Protein AF-A0A2S7KPV6-F1 (afdb_monomer_lite)

pLDDT: mean 84.11, std 9.21, range [39.41, 91.81]

Organism: NCBI:txid930804

Secondary structure (DSSP, 8-state):
-HHHHHHHHHHHHHHHTTSS---TT--HHHHHHH---HHHHHHHHHHHHHHHHHHTS-----HHHHHHHHHHHHHHHHHHHHTT-

Radius of gyration: 12.41 Å; chains: 1; bounding box: 30×23×38 Å

Sequence (85 aa):
MALRYYYLQILRGLGKVGWIKYESDKTNRDYSKELRPRTIHSRFDQATYWYEYIWYGGFLIDEGQFRQAEILFQDLNHQIESGHE

Foldseek 3Di:
DVLVVLLVLLLVLCCVLVQAPRDPPDDLVNSLVSRDDPVCSVLSVVLSVLCCCVPVVVDPDDPVSVVVSVVSSVVSSVCSVVVPD

Structure (mmCIF, N/CA/C/O backbone):
data_AF-A0A2S7KPV6-F1
#
_entry.id   AF-A0A2S7KPV6-F1
#
loop_
_atom_site.group_PDB
_atom_site.id
_atom_site.type_symbol
_atom_site.label_atom_id
_atom_site.label_alt_id
_atom_site.label_comp_id
_atom_site.label_asym_id
_atom_site.label_entity_id
_atom_site.label_seq_id
_atom_site.pdbx_PDB_ins_code
_atom_site.Cartn_x
_atom_site.Cartn_y
_atom_site.Cartn_z
_atom_site.occupancy
_atom_site.B_iso_or_equiv
_atom_site.auth_seq_id
_atom_site.auth_comp_id
_atom_site.auth_asym_id
_atom_site.auth_atom_id
_atom_site.pdbx_PDB_model_num
ATOM 1 N N . MET A 1 1 ? 6.182 -12.884 -6.103 1.00 62.38 1 MET A N 1
ATOM 2 C CA . MET A 1 1 ? 7.119 -11.739 -6.077 1.00 62.38 1 MET A CA 1
ATOM 3 C C . MET A 1 1 ? 7.003 -11.030 -4.734 1.00 62.38 1 MET A C 1
ATOM 5 O O . MET A 1 1 ? 5.884 -10.888 -4.249 1.00 62.38 1 MET A O 1
ATOM 9 N N . ALA A 1 2 ? 8.130 -10.637 -4.130 1.00 71.38 2 ALA A N 1
ATOM 10 C CA . ALA A 1 2 ? 8.213 -10.0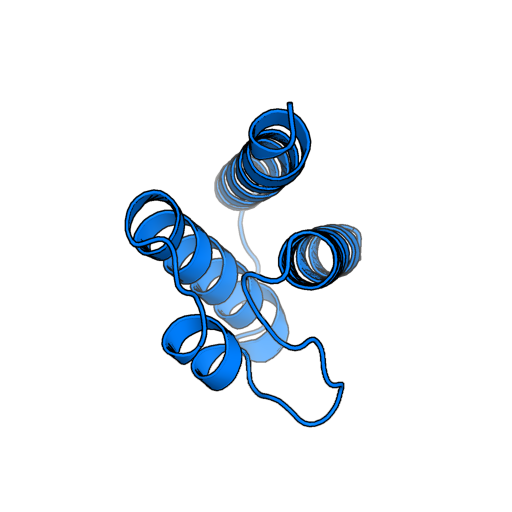78 -2.773 1.00 71.38 2 ALA A CA 1
ATOM 11 C C . ALA A 1 2 ? 7.330 -8.830 -2.558 1.00 71.38 2 ALA A C 1
ATOM 13 O O . ALA A 1 2 ? 6.731 -8.671 -1.501 1.00 71.38 2 ALA A O 1
ATOM 14 N N . LEU A 1 3 ? 7.136 -8.009 -3.593 1.00 74.25 3 LEU A N 1
ATOM 15 C CA . LEU A 1 3 ? 6.347 -6.776 -3.510 1.00 74.25 3 LEU A CA 1
ATOM 16 C C . LEU A 1 3 ? 4.868 -6.998 -3.147 1.00 74.25 3 LEU A C 1
ATOM 18 O O . LEU A 1 3 ? 4.315 -6.323 -2.282 1.00 74.25 3 LEU A O 1
ATOM 22 N N . ARG A 1 4 ? 4.233 -8.007 -3.762 1.00 82.19 4 ARG A N 1
ATOM 23 C CA . ARG A 1 4 ? 2.847 -8.387 -3.444 1.00 82.19 4 ARG A CA 1
ATOM 24 C C . ARG A 1 4 ? 2.721 -8.879 -2.008 1.00 82.19 4 ARG A C 1
ATOM 26 O O . ARG A 1 4 ? 1.701 -8.643 -1.370 1.00 82.19 4 ARG A O 1
ATOM 33 N N . TYR A 1 5 ? 3.748 -9.556 -1.500 1.00 85.19 5 TYR A N 1
ATOM 34 C CA . TYR A 1 5 ? 3.769 -9.986 -0.109 1.00 85.19 5 TYR A CA 1
ATOM 35 C C . TYR A 1 5 ? 3.783 -8.779 0.836 1.00 85.19 5 TYR A C 1
ATOM 37 O O . TYR A 1 5 ? 2.934 -8.725 1.722 1.00 85.19 5 TYR A O 1
ATOM 45 N N . TYR A 1 6 ? 4.649 -7.786 0.601 1.00 84.00 6 TYR A N 1
ATOM 46 C CA . TYR A 1 6 ? 4.692 -6.559 1.407 1.00 84.00 6 TYR A CA 1
ATOM 47 C C . TYR A 1 6 ? 3.369 -5.788 1.383 1.00 84.00 6 TYR A C 1
ATOM 49 O O . TYR A 1 6 ? 2.848 -5.426 2.435 1.00 84.00 6 TYR A O 1
ATOM 57 N N . TYR A 1 7 ? 2.760 -5.618 0.207 1.00 88.50 7 TYR A N 1
ATOM 58 C CA . TYR A 1 7 ? 1.476 -4.921 0.100 1.00 88.50 7 TYR A CA 1
ATOM 59 C C . TYR A 1 7 ? 0.344 -5.644 0.856 1.00 88.50 7 TYR A C 1
ATOM 61 O O . TYR A 1 7 ? -0.454 -5.021 1.555 1.00 88.50 7 TYR A O 1
ATOM 69 N N . LEU A 1 8 ? 0.309 -6.982 0.811 1.00 89.25 8 LEU A N 1
ATOM 70 C CA . LEU A 1 8 ? -0.643 -7.773 1.601 1.00 89.25 8 LEU A CA 1
ATOM 71 C C . LEU A 1 8 ? -0.370 -7.722 3.113 1.00 89.25 8 LEU A C 1
ATOM 73 O O . LEU A 1 8 ? -1.289 -7.975 3.893 1.00 89.25 8 LEU A O 1
ATOM 77 N N . GLN A 1 9 ? 0.868 -7.464 3.544 1.00 90.25 9 GLN A N 1
ATOM 78 C CA . GLN A 1 9 ? 1.171 -7.223 4.960 1.00 90.25 9 GLN A CA 1
ATOM 79 C C . GLN A 1 9 ? 0.623 -5.871 5.405 1.00 90.25 9 GLN A C 1
ATOM 81 O O . GLN A 1 9 ? -0.056 -5.822 6.424 1.00 90.25 9 GLN A O 1
ATOM 86 N N . ILE A 1 10 ? 0.781 -4.827 4.588 1.00 90.81 10 ILE A N 1
ATOM 87 C CA . ILE A 1 10 ? 0.205 -3.502 4.848 1.00 90.81 10 ILE A CA 1
ATOM 88 C C . ILE A 1 10 ? -1.308 -3.594 5.040 1.00 90.81 10 ILE A C 1
ATOM 90 O O . ILE A 1 10 ? -1.817 -3.182 6.078 1.00 90.81 10 ILE A O 1
ATOM 94 N N . LEU A 1 11 ? -2.035 -4.194 4.091 1.00 91.62 11 LEU A N 1
ATOM 95 C CA . LEU A 1 11 ? -3.493 -4.327 4.195 1.00 91.62 11 LEU A CA 1
ATOM 96 C C . LEU A 1 11 ? -3.917 -5.101 5.453 1.00 91.62 11 LEU A C 1
ATOM 98 O O . LEU A 1 11 ? -4.885 -4.739 6.122 1.00 91.62 11 LEU A O 1
ATOM 102 N N . ARG A 1 12 ? -3.169 -6.149 5.813 1.00 90.69 12 ARG A N 1
ATOM 103 C CA . ARG A 1 12 ? -3.416 -6.906 7.044 1.00 90.69 12 ARG A CA 1
ATOM 104 C C . ARG A 1 12 ? -3.114 -6.093 8.298 1.00 90.69 12 ARG A C 1
ATOM 106 O O . ARG A 1 12 ? -3.894 -6.169 9.240 1.00 90.69 12 ARG A O 1
ATOM 113 N N . GLY A 1 13 ? -2.030 -5.323 8.316 1.00 91.12 13 GLY A N 1
ATOM 114 C CA . GLY A 1 13 ? -1.680 -4.421 9.411 1.00 91.12 13 GLY A CA 1
ATOM 115 C C . GLY A 1 13 ? -2.767 -3.373 9.627 1.00 91.12 13 GLY A C 1
ATOM 116 O O . GLY A 1 13 ? -3.306 -3.273 10.724 1.00 91.12 13 GLY A O 1
ATOM 117 N N . LEU A 1 14 ? -3.173 -2.684 8.557 1.00 90.56 14 LEU A N 1
ATOM 118 C CA . LEU A 1 14 ? -4.264 -1.704 8.573 1.00 90.56 14 LEU A CA 1
ATOM 119 C C . LEU A 1 14 ? -5.578 -2.304 9.097 1.00 90.56 14 LEU A C 1
ATOM 121 O O . LEU A 1 14 ? -6.305 -1.652 9.847 1.00 90.56 14 LEU A O 1
ATOM 125 N N . GLY A 1 15 ? -5.871 -3.553 8.720 1.00 90.31 15 GLY A N 1
ATOM 126 C CA . GLY A 1 15 ? -7.021 -4.298 9.225 1.00 90.31 15 GLY A CA 1
ATOM 127 C C . GLY A 1 15 ? -6.915 -4.636 10.713 1.00 90.31 15 GLY A C 1
ATOM 128 O O . GLY A 1 15 ? -7.887 -4.474 11.447 1.00 90.31 15 GLY A O 1
ATOM 129 N N . LYS A 1 16 ? -5.734 -5.063 11.178 1.00 90.56 16 LYS A N 1
ATOM 130 C CA . LYS A 1 16 ? -5.479 -5.383 12.593 1.00 90.56 16 LYS A CA 1
ATOM 131 C C . LYS A 1 16 ? -5.672 -4.173 13.504 1.00 90.56 16 LYS A C 1
ATOM 133 O O . LYS A 1 16 ? -6.280 -4.316 14.556 1.00 90.56 16 LYS A O 1
ATOM 138 N N . VAL A 1 17 ? -5.200 -3.001 13.083 1.00 89.31 17 VAL A N 1
ATOM 139 C CA . VAL A 1 17 ? -5.345 -1.745 13.843 1.00 89.31 17 VAL A CA 1
ATOM 140 C C . VAL A 1 17 ? -6.727 -1.091 13.664 1.00 89.31 17 VAL A C 1
ATOM 142 O O . VAL A 1 17 ? -6.996 -0.023 14.210 1.00 89.31 17 VAL A O 1
ATOM 145 N N . GLY A 1 18 ? -7.622 -1.708 12.881 1.00 89.44 18 GLY A N 1
ATOM 146 C CA . GLY A 1 18 ? -8.994 -1.240 12.670 1.00 89.44 18 GLY A CA 1
ATOM 147 C C . GLY A 1 18 ? -9.117 0.031 11.823 1.00 89.44 18 GLY A C 1
ATOM 148 O O . GLY A 1 18 ? -10.152 0.701 11.867 1.00 89.44 18 GLY A O 1
ATOM 149 N N . TRP A 1 19 ? -8.082 0.393 11.060 1.00 90.56 19 TRP A N 1
ATOM 150 C CA . TRP A 1 19 ? -8.110 1.566 10.177 1.00 90.56 19 TRP A CA 1
ATOM 151 C C . TRP A 1 19 ? -8.845 1.303 8.865 1.00 90.56 19 TRP A C 1
ATOM 153 O O . TRP A 1 19 ? -9.349 2.252 8.269 1.00 90.56 19 TRP A O 1
ATOM 163 N N . ILE A 1 20 ? -8.932 0.034 8.458 1.00 91.81 20 ILE A N 1
ATOM 164 C CA . ILE A 1 20 ? -9.757 -0.463 7.351 1.00 91.81 20 ILE A CA 1
ATOM 165 C C . ILE A 1 20 ? -10.416 -1.785 7.755 1.00 91.81 20 ILE A C 1
ATOM 167 O O . ILE A 1 20 ? -9.907 -2.506 8.613 1.00 91.81 20 ILE A O 1
ATOM 171 N N . LYS A 1 21 ? -11.495 -2.173 7.080 1.00 90.81 21 LYS A N 1
ATOM 172 C CA . LYS A 1 21 ? -12.040 -3.529 7.134 1.00 90.81 21 LYS A CA 1
ATOM 173 C C . LYS A 1 21 ? -11.479 -4.345 5.971 1.00 90.81 21 LYS A C 1
ATOM 175 O O . LYS A 1 21 ? -11.940 -4.219 4.836 1.00 90.81 21 LYS A O 1
ATOM 180 N N . TYR A 1 22 ? -10.478 -5.174 6.265 1.00 89.69 22 TYR A N 1
ATOM 181 C CA . TYR A 1 22 ? -9.820 -6.038 5.282 1.00 89.69 22 TYR A CA 1
ATOM 182 C C . TYR A 1 22 ? -10.785 -7.094 4.713 1.00 89.69 22 TYR A C 1
ATOM 184 O O . TYR A 1 22 ? -11.265 -7.952 5.452 1.00 89.69 22 TYR A O 1
ATOM 192 N N . GLU A 1 23 ? -11.058 -7.040 3.405 1.00 89.25 23 GLU A N 1
ATOM 193 C CA . GLU A 1 23 ? -11.980 -7.932 2.686 1.00 89.25 23 GLU A CA 1
ATOM 194 C C . GLU A 1 23 ? -11.451 -8.230 1.272 1.00 89.25 23 GLU A C 1
ATOM 196 O O . GLU A 1 23 ? -11.094 -7.327 0.523 1.00 89.25 23 GLU A O 1
ATOM 201 N N . SER A 1 24 ? -11.419 -9.498 0.857 1.00 80.38 24 SER A N 1
ATOM 202 C CA . SER A 1 24 ? -10.824 -9.896 -0.433 1.00 80.38 24 SER A CA 1
ATOM 203 C C . SER A 1 24 ? -11.508 -9.310 -1.674 1.00 80.38 24 SER A C 1
ATOM 205 O O . SER A 1 24 ? -10.894 -9.291 -2.735 1.00 80.38 24 SER A O 1
ATOM 207 N N . ASP A 1 25 ? -12.760 -8.871 -1.547 1.00 87.19 25 ASP A N 1
ATOM 208 C CA . ASP A 1 25 ? -13.569 -8.308 -2.638 1.00 87.19 25 ASP A CA 1
ATOM 209 C C . ASP A 1 25 ? -13.319 -6.802 -2.854 1.00 87.19 25 ASP A C 1
ATOM 211 O O . ASP A 1 25 ? -13.695 -6.236 -3.876 1.00 87.19 25 ASP A O 1
ATOM 215 N N . LYS A 1 26 ? -12.648 -6.138 -1.903 1.00 88.50 26 LYS A N 1
ATOM 216 C CA . LYS A 1 26 ? -12.375 -4.699 -1.972 1.00 88.50 26 LYS A CA 1
ATOM 217 C C . LYS A 1 26 ? -11.230 -4.369 -2.913 1.00 88.50 26 LYS A C 1
ATOM 219 O O . LYS A 1 26 ? -10.189 -5.030 -2.924 1.00 88.50 26 LYS A O 1
ATOM 224 N N . THR A 1 27 ? -11.390 -3.264 -3.634 1.00 89.31 27 THR A N 1
ATOM 225 C CA . THR A 1 27 ? -10.317 -2.682 -4.438 1.00 89.31 27 THR A CA 1
ATOM 226 C C . THR A 1 27 ? -9.360 -1.868 -3.566 1.00 89.31 27 THR A C 1
ATOM 228 O O . THR A 1 27 ? -9.715 -1.398 -2.483 1.00 89.31 27 THR A O 1
ATOM 231 N N . ASN A 1 28 ? -8.146 -1.615 -4.062 1.00 88.06 28 ASN A N 1
ATOM 232 C CA . ASN A 1 28 ? -7.197 -0.735 -3.371 1.00 88.06 28 ASN A CA 1
ATOM 233 C C . ASN A 1 28 ? -7.768 0.674 -3.141 1.00 88.06 28 ASN A C 1
ATOM 235 O O . ASN A 1 28 ? -7.492 1.321 -2.1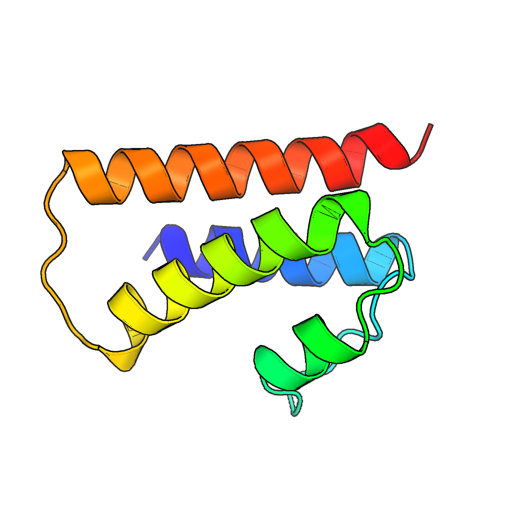32 1.00 88.06 28 ASN A O 1
ATOM 239 N N . ARG A 1 29 ? -8.622 1.131 -4.064 1.00 87.44 29 ARG A N 1
ATOM 240 C CA . ARG A 1 29 ? -9.318 2.412 -3.966 1.00 87.44 29 ARG A CA 1
ATOM 241 C C . ARG A 1 29 ? -10.375 2.418 -2.860 1.00 87.44 29 ARG A C 1
ATOM 243 O O . ARG A 1 29 ? -10.578 3.461 -2.244 1.00 87.44 29 ARG A O 1
ATOM 250 N N . ASP A 1 30 ? -11.030 1.288 -2.600 1.00 91.25 30 ASP A N 1
ATOM 251 C CA . ASP A 1 30 ? -11.958 1.158 -1.470 1.00 91.25 30 ASP A CA 1
ATOM 252 C C . ASP A 1 30 ? -11.203 1.239 -0.145 1.00 91.25 30 ASP A C 1
ATOM 254 O O . ASP A 1 30 ? -11.616 1.977 0.746 1.00 91.25 30 ASP A O 1
ATOM 258 N N . TYR A 1 31 ? -10.048 0.572 -0.051 1.00 91.81 31 TYR A N 1
ATOM 259 C CA . TYR A 1 31 ? -9.184 0.670 1.125 1.00 91.81 31 TYR A CA 1
ATOM 260 C C . TYR A 1 31 ? -8.677 2.087 1.374 1.00 91.81 31 TYR A C 1
ATOM 262 O O . TYR A 1 31 ? -8.717 2.540 2.513 1.00 91.81 31 TYR A O 1
ATOM 270 N N . SER A 1 32 ? -8.262 2.799 0.322 1.00 89.88 32 SER A N 1
ATOM 271 C CA . SER A 1 32 ? -7.849 4.205 0.418 1.00 89.88 32 SER A CA 1
ATOM 272 C C . SER A 1 32 ? -8.985 5.068 0.981 1.00 89.88 32 SER A C 1
ATOM 274 O O . SER A 1 32 ? -8.798 5.755 1.977 1.00 89.88 32 SER A O 1
ATOM 276 N N . LYS A 1 33 ? -10.211 4.940 0.453 1.00 89.44 33 LYS A N 1
ATOM 277 C CA . LYS A 1 33 ? -11.380 5.696 0.945 1.00 89.44 33 LYS A CA 1
ATOM 278 C C . LYS A 1 33 ? -11.775 5.377 2.388 1.00 89.44 33 LYS A C 1
ATOM 280 O O . LYS A 1 33 ? -12.317 6.243 3.072 1.00 89.44 33 LYS A O 1
ATOM 285 N N . GLU A 1 34 ? -11.597 4.133 2.820 1.00 90.25 34 GLU A N 1
ATOM 286 C CA . GLU A 1 34 ? -11.962 3.687 4.167 1.00 90.25 34 GLU A CA 1
ATOM 287 C C . GLU A 1 34 ? -10.933 4.104 5.225 1.00 90.25 34 GLU A C 1
ATOM 289 O O . GLU A 1 34 ? -11.268 4.247 6.404 1.00 90.25 34 GLU A O 1
ATOM 294 N N . LEU A 1 35 ? -9.691 4.323 4.795 1.00 89.56 35 LEU A N 1
ATOM 295 C CA . LEU A 1 35 ? -8.559 4.632 5.645 1.00 89.56 35 LEU A CA 1
ATOM 296 C C . LEU A 1 35 ? -8.807 5.890 6.485 1.00 89.56 35 LEU A C 1
ATOM 298 O O . LEU A 1 35 ? -8.806 7.021 5.998 1.00 89.56 35 LEU A O 1
ATOM 302 N N . ARG A 1 36 ? -8.989 5.696 7.792 1.00 83.69 36 ARG A N 1
ATOM 303 C CA . ARG A 1 36 ? -9.325 6.792 8.715 1.00 83.69 36 ARG A CA 1
ATOM 304 C C . ARG A 1 36 ? -8.184 7.789 8.953 1.00 83.69 36 ARG A C 1
ATOM 306 O O . ARG A 1 36 ? -8.450 8.996 8.916 1.00 83.69 36 ARG A O 1
ATOM 313 N N . PRO A 1 37 ? -6.937 7.366 9.247 1.00 83.75 37 PRO A N 1
ATOM 314 C CA . PRO A 1 37 ? -5.903 8.314 9.628 1.00 83.75 37 PRO A CA 1
ATOM 315 C C . PRO A 1 37 ? -5.348 9.026 8.394 1.00 83.75 37 PRO A C 1
ATOM 317 O O . PRO A 1 37 ? -4.671 8.444 7.548 1.00 83.75 37 PRO A O 1
ATOM 320 N N . ARG A 1 38 ? -5.583 10.339 8.324 1.00 81.31 38 ARG A N 1
ATOM 321 C CA . ARG A 1 38 ? -5.079 11.184 7.230 1.00 81.31 38 ARG A CA 1
ATOM 322 C C . ARG A 1 38 ? -3.552 11.241 7.155 1.00 81.31 38 ARG A C 1
ATOM 324 O O . ARG A 1 38 ? -3.016 11.504 6.085 1.00 81.31 38 ARG A O 1
ATOM 331 N N . THR A 1 39 ? -2.860 10.983 8.263 1.00 83.88 39 THR A N 1
ATOM 332 C CA . THR A 1 39 ? -1.391 10.981 8.347 1.00 83.88 39 THR A CA 1
ATOM 333 C C . THR A 1 39 ? -0.753 9.908 7.468 1.00 83.88 39 THR A C 1
ATOM 335 O O . THR A 1 39 ? 0.295 10.153 6.877 1.00 83.88 39 THR A O 1
ATOM 338 N N . ILE A 1 40 ? -1.403 8.748 7.333 1.00 86.25 40 ILE A N 1
ATOM 339 C CA . ILE A 1 40 ? -0.888 7.623 6.542 1.00 86.25 40 ILE A CA 1
ATOM 340 C C . ILE A 1 40 ? -1.481 7.553 5.133 1.00 86.25 40 ILE A C 1
ATOM 342 O O . ILE A 1 40 ? -0.950 6.841 4.287 1.00 86.25 40 ILE A O 1
ATOM 346 N N . HIS A 1 41 ? -2.543 8.312 4.854 1.00 88.38 41 HIS A N 1
ATOM 347 C CA . HIS A 1 41 ? -3.287 8.238 3.595 1.00 88.38 41 HIS A CA 1
ATOM 348 C C . HIS A 1 41 ? -2.420 8.543 2.373 1.00 88.38 41 HIS A C 1
ATOM 350 O O . HIS A 1 41 ? -2.400 7.765 1.426 1.00 88.38 41 HIS A O 1
ATOM 356 N N . SER A 1 42 ? -1.616 9.610 2.430 1.00 87.75 42 SER A N 1
ATOM 357 C CA . SER A 1 42 ? -0.697 9.961 1.336 1.00 87.75 42 SER A CA 1
ATOM 358 C C . SER A 1 42 ? 0.336 8.860 1.066 1.00 87.75 42 SER A C 1
ATOM 360 O O . SER A 1 42 ? 0.622 8.540 -0.087 1.00 87.75 42 SER A O 1
ATOM 362 N N . ARG A 1 43 ? 0.873 8.232 2.121 1.00 89.06 43 ARG A N 1
ATOM 363 C CA . ARG A 1 43 ? 1.840 7.137 1.969 1.00 89.06 43 ARG A CA 1
ATOM 364 C C . ARG A 1 43 ? 1.167 5.856 1.459 1.00 89.06 43 ARG A C 1
ATOM 366 O O . ARG A 1 43 ? 1.740 5.164 0.622 1.00 89.06 43 ARG A O 1
ATOM 373 N N . PHE A 1 44 ? -0.054 5.563 1.908 1.00 91.31 44 PHE A N 1
ATOM 374 C CA . PHE A 1 44 ? -0.837 4.421 1.431 1.00 91.31 44 PHE A CA 1
ATOM 375 C C . PHE A 1 44 ? -1.230 4.561 -0.046 1.00 91.31 44 PHE A C 1
ATOM 377 O O . PHE A 1 44 ? -1.139 3.590 -0.799 1.00 91.31 44 PHE A O 1
ATOM 384 N N . ASP A 1 45 ? -1.604 5.763 -0.488 1.00 90.56 45 ASP A N 1
ATOM 385 C CA . ASP A 1 45 ? -1.902 6.034 -1.897 1.00 90.56 45 ASP A CA 1
ATOM 386 C C . ASP A 1 45 ? -0.657 5.854 -2.773 1.00 90.56 45 ASP A C 1
ATOM 388 O O . ASP A 1 45 ? -0.735 5.229 -3.828 1.00 90.56 45 ASP A O 1
ATOM 392 N N . GLN A 1 46 ? 0.515 6.312 -2.315 1.00 90.38 46 GLN A N 1
ATOM 393 C CA . GLN A 1 46 ? 1.784 6.068 -3.013 1.00 90.38 46 GLN A CA 1
ATOM 394 C C . GLN A 1 46 ? 2.117 4.572 -3.092 1.00 90.38 46 GLN A C 1
ATOM 396 O O . GLN A 1 46 ? 2.508 4.078 -4.149 1.00 90.38 46 GLN A O 1
ATOM 401 N N . ALA A 1 47 ? 1.931 3.834 -1.996 1.00 90.25 47 ALA A N 1
ATOM 402 C CA . ALA A 1 47 ? 2.156 2.391 -1.948 1.00 90.25 47 ALA A CA 1
ATOM 403 C C . ALA A 1 47 ? 1.221 1.650 -2.919 1.00 90.25 47 ALA A C 1
ATOM 405 O O . ALA A 1 47 ? 1.646 0.761 -3.657 1.00 90.25 47 ALA A O 1
ATOM 406 N N . THR A 1 48 ? -0.046 2.061 -2.956 1.00 90.88 48 THR A N 1
ATOM 407 C CA . THR A 1 48 ? -1.059 1.544 -3.880 1.00 90.88 48 THR A CA 1
ATOM 408 C C . THR A 1 48 ? -0.696 1.844 -5.327 1.00 90.88 48 THR A C 1
ATOM 410 O O . THR A 1 48 ? -0.734 0.939 -6.153 1.00 90.88 48 THR A O 1
ATOM 413 N N . TYR A 1 49 ? -0.267 3.071 -5.625 1.00 88.75 49 TYR A 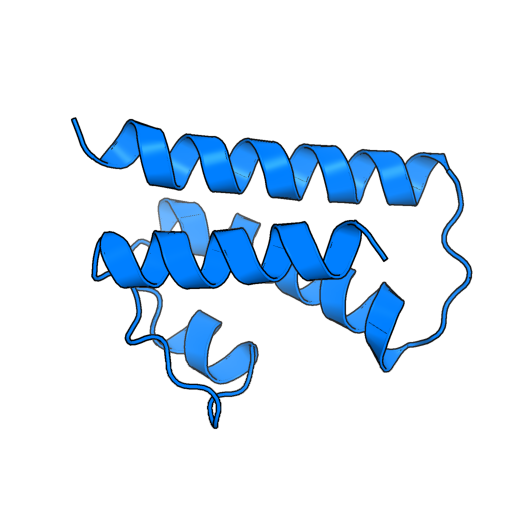N 1
ATOM 414 C CA . TYR A 1 49 ? 0.184 3.452 -6.958 1.00 88.75 49 TYR A CA 1
ATOM 415 C C . TYR A 1 49 ? 1.344 2.574 -7.432 1.00 88.75 49 TYR A C 1
ATOM 417 O O . TYR A 1 49 ? 1.275 2.018 -8.523 1.00 88.75 49 TYR A O 1
ATOM 425 N N . TRP A 1 50 ? 2.378 2.381 -6.605 1.00 86.56 50 TRP A N 1
ATOM 426 C CA . TRP A 1 50 ? 3.500 1.503 -6.950 1.00 86.56 50 TRP A CA 1
ATOM 427 C C . TRP A 1 50 ? 3.056 0.061 -7.171 1.00 86.56 50 TRP A C 1
ATOM 429 O O . TRP A 1 50 ? 3.465 -0.569 -8.146 1.00 86.56 50 TRP A O 1
ATOM 439 N N . TYR A 1 51 ? 2.192 -0.457 -6.297 1.00 86.62 51 TYR A N 1
ATOM 440 C CA . TYR A 1 51 ? 1.641 -1.797 -6.453 1.00 86.62 51 TYR A CA 1
ATOM 441 C C . TYR A 1 51 ? 0.877 -1.943 -7.774 1.00 86.62 51 TYR A C 1
ATOM 443 O O . TYR A 1 51 ? 1.106 -2.905 -8.506 1.00 86.62 51 TYR A O 1
ATOM 451 N N . GLU A 1 52 ? 0.011 -0.989 -8.116 1.00 85.06 52 GLU A N 1
ATOM 452 C CA . GLU A 1 52 ? -0.768 -1.029 -9.354 1.00 85.06 52 GLU A CA 1
ATOM 453 C C . GLU A 1 52 ? 0.102 -0.843 -10.596 1.00 85.06 52 GLU A C 1
ATOM 455 O O . GLU A 1 52 ? -0.051 -1.578 -11.571 1.00 85.06 52 GLU A O 1
ATOM 460 N N . TYR A 1 53 ? 1.072 0.065 -10.537 1.00 84.38 53 TYR A N 1
ATOM 461 C CA . TYR A 1 53 ? 2.034 0.305 -11.605 1.00 84.38 53 TYR A CA 1
ATOM 462 C C . TYR A 1 53 ? 2.849 -0.957 -11.924 1.00 84.38 53 TYR A C 1
ATOM 464 O O . TYR A 1 53 ? 2.975 -1.348 -13.081 1.00 84.38 53 TYR A O 1
ATOM 472 N N . ILE A 1 54 ? 3.338 -1.660 -10.902 1.00 81.31 54 ILE A N 1
ATOM 473 C CA . ILE A 1 54 ? 4.186 -2.846 -11.083 1.00 81.31 54 ILE A CA 1
ATOM 474 C C . ILE A 1 54 ? 3.351 -4.083 -11.432 1.00 81.31 54 ILE A C 1
ATOM 476 O O . ILE A 1 54 ? 3.732 -4.867 -12.299 1.00 81.31 54 ILE A O 1
ATOM 480 N N . TRP A 1 55 ? 2.214 -4.281 -10.760 1.00 75.00 55 TRP A N 1
ATOM 481 C CA . TRP A 1 55 ? 1.430 -5.512 -10.874 1.00 75.00 55 TRP A CA 1
ATOM 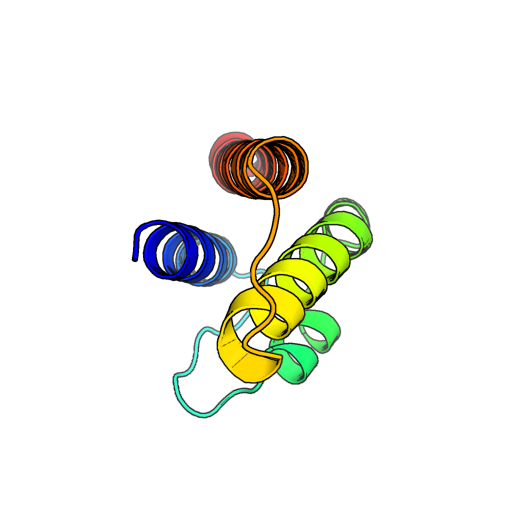482 C C . TRP A 1 55 ? 0.399 -5.479 -12.005 1.00 75.00 55 TRP A C 1
ATOM 484 O O . TRP A 1 55 ? 0.269 -6.463 -12.730 1.00 75.00 55 TRP A O 1
ATOM 494 N N . TYR A 1 56 ? -0.326 -4.368 -12.169 1.00 74.62 56 TYR A N 1
ATOM 495 C CA . TYR A 1 56 ? -1.320 -4.213 -13.240 1.00 74.62 56 TYR A CA 1
ATOM 496 C C . TYR A 1 56 ? -0.739 -3.542 -14.483 1.00 74.62 56 TYR A C 1
ATOM 498 O O . TYR A 1 56 ? -1.152 -3.870 -15.591 1.00 74.62 56 TYR A O 1
ATOM 506 N N . GLY A 1 57 ? 0.222 -2.631 -14.315 1.00 71.94 57 GLY A N 1
ATOM 507 C CA . GLY A 1 57 ? 0.873 -1.960 -15.439 1.00 71.94 57 GLY A CA 1
ATOM 508 C C . GLY A 1 57 ? 1.863 -2.844 -16.200 1.00 71.94 57 GLY A C 1
ATOM 509 O O . GLY A 1 57 ? 2.158 -2.564 -17.357 1.00 71.94 57 GLY A O 1
ATOM 510 N N . GLY A 1 58 ? 2.371 -3.917 -15.578 1.00 68.31 58 GLY A N 1
ATOM 511 C CA . GLY A 1 58 ? 3.356 -4.811 -16.198 1.00 68.31 58 GLY A CA 1
ATOM 512 C C . GLY A 1 58 ? 4.674 -4.113 -16.549 1.00 68.31 58 GLY A C 1
ATOM 513 O O . GLY A 1 58 ? 5.444 -4.619 -17.366 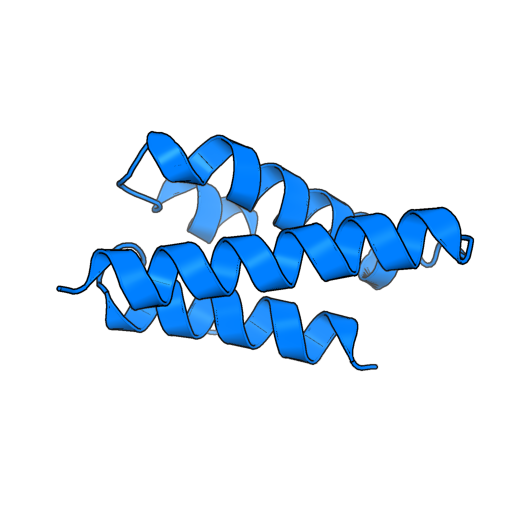1.00 68.31 58 GLY A O 1
ATOM 514 N N . PHE A 1 59 ? 4.929 -2.940 -15.963 1.00 75.62 59 PHE A N 1
ATOM 515 C CA . PHE A 1 59 ? 6.125 -2.162 -16.235 1.00 75.62 59 PHE A CA 1
ATOM 516 C C . PHE A 1 59 ? 7.342 -2.833 -15.596 1.00 75.62 59 PHE A C 1
ATOM 518 O O . PHE A 1 59 ? 7.344 -3.178 -14.412 1.00 75.62 59 PHE A O 1
ATOM 525 N N . LEU A 1 60 ? 8.399 -2.990 -16.393 1.00 69.12 60 LEU A N 1
ATOM 526 C CA . LEU A 1 60 ? 9.727 -3.313 -15.890 1.00 69.12 60 LEU A CA 1
ATOM 527 C C . LEU A 1 60 ? 10.260 -2.082 -15.159 1.00 69.12 60 LEU A C 1
ATOM 529 O O . LEU A 1 60 ? 10.747 -1.140 -15.780 1.00 69.12 60 LEU A O 1
ATOM 533 N N . ILE A 1 61 ? 10.110 -2.086 -13.842 1.00 76.81 61 ILE A N 1
ATOM 534 C CA . ILE A 1 61 ? 10.719 -1.082 -12.978 1.00 76.81 61 ILE A CA 1
ATOM 535 C C . ILE A 1 61 ? 12.225 -1.326 -12.868 1.00 76.81 61 ILE A C 1
ATOM 537 O O . ILE A 1 61 ? 12.676 -2.473 -12.813 1.00 76.81 61 ILE A O 1
ATOM 541 N N . ASP A 1 62 ? 13.004 -0.248 -12.841 1.00 82.50 62 ASP A N 1
ATOM 542 C CA . ASP A 1 62 ? 14.437 -0.335 -12.576 1.00 82.50 62 ASP A CA 1
ATOM 543 C C . ASP A 1 62 ? 14.719 -0.611 -11.087 1.00 82.50 62 ASP A C 1
ATOM 545 O O . ASP A 1 62 ? 13.844 -0.514 -10.222 1.00 82.50 62 ASP A O 1
ATOM 549 N N . GLU A 1 63 ? 15.961 -0.974 -10.777 1.00 81.19 63 GLU A N 1
ATOM 550 C CA . GLU A 1 63 ? 16.385 -1.326 -9.419 1.00 81.19 63 GLU A CA 1
ATOM 551 C C . GLU A 1 63 ? 16.223 -0.160 -8.424 1.00 81.19 63 GLU A C 1
ATOM 553 O O . GLU A 1 63 ? 15.899 -0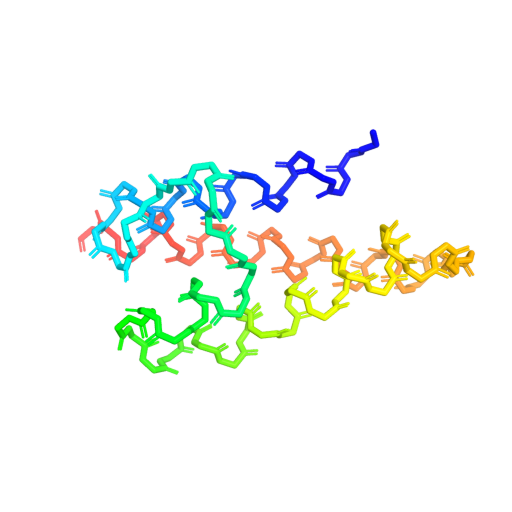.374 -7.254 1.00 81.19 63 GLU A O 1
ATOM 558 N N . GLY A 1 64 ? 16.374 1.085 -8.884 1.00 84.50 64 GLY A N 1
ATOM 559 C CA . GLY A 1 64 ? 16.144 2.283 -8.081 1.00 84.50 64 GLY A CA 1
ATOM 560 C C . GLY A 1 64 ? 14.671 2.458 -7.719 1.00 84.50 64 GLY A C 1
ATOM 561 O O . GLY A 1 64 ? 14.352 2.697 -6.553 1.00 84.50 64 GLY A O 1
ATOM 562 N N . GLN A 1 65 ? 13.769 2.275 -8.683 1.00 83.50 65 GLN A N 1
ATOM 563 C CA . GLN A 1 65 ? 12.320 2.299 -8.454 1.00 83.50 65 GLN A CA 1
ATOM 564 C C . GLN A 1 65 ? 11.865 1.159 -7.539 1.00 83.50 65 GLN A C 1
ATOM 566 O O . GLN A 1 65 ? 11.080 1.385 -6.616 1.00 83.50 65 GLN A O 1
ATOM 571 N N . PHE A 1 66 ? 12.401 -0.051 -7.740 1.00 83.06 66 PHE A N 1
ATOM 572 C CA . PHE A 1 66 ? 12.146 -1.184 -6.850 1.00 83.06 66 PHE A CA 1
ATOM 573 C C . PHE A 1 66 ? 12.533 -0.845 -5.413 1.00 83.06 66 PHE A C 1
ATOM 575 O O . PHE A 1 66 ? 11.738 -1.033 -4.494 1.00 83.06 66 PHE A O 1
ATOM 582 N N . ARG A 1 67 ? 13.730 -0.284 -5.225 1.00 85.25 67 ARG A N 1
ATOM 583 C CA . ARG A 1 67 ? 14.241 0.083 -3.907 1.00 85.25 67 ARG A CA 1
ATOM 584 C C . ARG A 1 67 ? 13.411 1.182 -3.247 1.00 85.25 67 ARG A C 1
ATOM 586 O O . ARG A 1 67 ? 13.161 1.112 -2.048 1.00 85.25 67 ARG A O 1
ATOM 593 N N . GLN A 1 68 ? 12.952 2.175 -4.008 1.00 87.12 68 GLN A N 1
ATOM 594 C CA . GLN A 1 68 ? 12.051 3.209 -3.489 1.00 87.12 68 GLN A CA 1
ATOM 595 C C . GLN A 1 68 ? 10.718 2.622 -3.019 1.00 87.12 68 GLN A C 1
ATOM 597 O O . GLN A 1 68 ? 10.264 2.946 -1.921 1.00 87.12 68 GLN A O 1
ATOM 602 N N . ALA A 1 69 ? 10.116 1.738 -3.818 1.00 86.06 69 ALA A N 1
ATOM 603 C CA . ALA A 1 69 ? 8.875 1.070 -3.450 1.00 86.06 69 ALA A CA 1
ATOM 604 C C . ALA A 1 69 ? 9.071 0.172 -2.217 1.00 86.06 69 ALA A C 1
ATOM 606 O O . ALA A 1 69 ? 8.273 0.221 -1.287 1.00 86.06 69 ALA A O 1
ATOM 607 N N . GLU A 1 70 ? 10.159 -0.600 -2.167 1.00 86.19 70 GLU A N 1
ATOM 608 C CA . GLU A 1 70 ? 10.498 -1.457 -1.028 1.00 86.19 70 GLU A CA 1
ATOM 609 C C . GLU A 1 70 ? 10.652 -0.658 0.272 1.00 86.19 70 GLU A C 1
ATOM 611 O O . GLU A 1 70 ? 10.023 -1.004 1.274 1.00 86.19 70 GLU A O 1
ATOM 616 N N . ILE A 1 71 ? 11.416 0.440 0.248 1.00 89.12 71 ILE A N 1
ATOM 617 C CA . ILE A 1 71 ? 11.588 1.325 1.409 1.00 89.12 71 ILE A CA 1
ATOM 618 C C . ILE A 1 71 ? 10.238 1.894 1.855 1.00 89.12 71 ILE A C 1
ATOM 620 O O . ILE A 1 71 ? 9.934 1.872 3.046 1.00 89.12 71 ILE A O 1
ATOM 624 N N . LEU A 1 72 ? 9.408 2.360 0.914 1.00 89.62 72 LEU A N 1
ATOM 625 C CA . LEU A 1 72 ? 8.076 2.883 1.217 1.00 89.62 72 LEU A CA 1
ATOM 626 C C . LEU A 1 72 ? 7.197 1.822 1.891 1.00 89.62 72 LEU A C 1
ATOM 628 O O . LEU A 1 72 ? 6.545 2.120 2.890 1.00 89.62 72 LEU A O 1
ATOM 632 N N . PHE A 1 73 ? 7.173 0.592 1.371 1.00 88.75 73 PHE A N 1
ATOM 633 C CA . PHE A 1 73 ? 6.358 -0.471 1.956 1.00 88.75 73 PHE A CA 1
ATOM 634 C C . PHE A 1 73 ? 6.828 -0.854 3.360 1.00 88.75 73 PHE A C 1
ATOM 636 O O . PHE A 1 73 ? 5.996 -1.064 4.242 1.00 88.75 73 PHE A O 1
ATOM 643 N N . GLN A 1 74 ? 8.143 -0.938 3.575 1.00 87.81 74 GLN A N 1
ATOM 644 C CA . GLN A 1 74 ? 8.712 -1.269 4.880 1.00 87.81 74 GLN A CA 1
ATOM 645 C C . GLN A 1 74 ? 8.440 -0.174 5.913 1.00 87.81 74 GLN A C 1
ATOM 647 O O . GLN A 1 74 ? 7.993 -0.483 7.014 1.00 87.81 74 GLN A O 1
ATOM 652 N N . ASP A 1 75 ? 8.653 1.093 5.554 1.00 88.81 75 ASP A N 1
ATOM 653 C CA . ASP A 1 75 ? 8.367 2.234 6.426 1.00 88.81 75 ASP A CA 1
ATOM 654 C C . ASP A 1 75 ? 6.879 2.304 6.796 1.00 88.81 75 ASP A C 1
ATOM 656 O O . ASP A 1 75 ? 6.541 2.477 7.969 1.00 88.81 75 ASP A O 1
ATOM 660 N N . LEU A 1 76 ? 5.985 2.089 5.823 1.00 87.38 76 LEU A N 1
ATOM 661 C CA . LEU A 1 76 ? 4.549 2.087 6.082 1.00 87.38 76 LEU A CA 1
ATOM 662 C C . LEU A 1 76 ? 4.157 0.964 7.045 1.00 87.38 76 LEU A C 1
ATOM 664 O O . LEU A 1 76 ? 3.378 1.190 7.967 1.00 87.38 76 LEU A O 1
ATOM 668 N N . ASN A 1 77 ? 4.712 -0.236 6.852 1.00 85.75 77 ASN A N 1
ATOM 669 C CA . ASN A 1 77 ? 4.456 -1.365 7.739 1.00 85.75 77 ASN A CA 1
ATOM 670 C C . ASN A 1 77 ? 4.941 -1.070 9.165 1.00 85.75 77 ASN A C 1
ATOM 672 O O . ASN A 1 77 ? 4.195 -1.286 10.114 1.00 85.75 77 ASN A O 1
ATOM 676 N N . HIS A 1 78 ? 6.132 -0.480 9.302 1.00 86.12 78 HIS A N 1
ATOM 677 C CA . HIS A 1 78 ? 6.678 -0.081 10.597 1.00 86.12 78 HIS A CA 1
ATOM 678 C C . HIS A 1 78 ? 5.798 0.967 11.291 1.00 86.12 78 HIS A C 1
ATOM 680 O O . HIS A 1 78 ? 5.526 0.842 12.476 1.00 86.12 78 HIS A O 1
ATOM 686 N N . GLN A 1 79 ? 5.288 1.970 10.567 1.00 85.12 79 GLN A N 1
ATOM 687 C CA . GLN A 1 79 ? 4.384 2.975 11.145 1.00 85.12 79 GLN A CA 1
ATOM 688 C C . GLN A 1 79 ? 3.056 2.383 11.620 1.00 85.12 79 GLN A C 1
ATOM 690 O O . GLN A 1 79 ? 2.507 2.837 12.622 1.00 85.12 79 GLN A O 1
ATOM 695 N N . ILE A 1 80 ? 2.532 1.387 10.904 1.00 84.69 80 ILE A N 1
ATOM 696 C CA . ILE A 1 80 ? 1.306 0.688 11.298 1.00 84.69 80 ILE A CA 1
ATOM 697 C C . ILE A 1 80 ? 1.548 -0.147 12.563 1.00 84.69 80 ILE A C 1
ATOM 699 O O . ILE A 1 80 ? 0.682 -0.190 13.432 1.00 84.69 80 ILE A O 1
ATOM 703 N N . GLU A 1 81 ? 2.716 -0.785 12.683 1.00 79.81 81 GLU A N 1
ATOM 704 C CA . GLU A 1 81 ? 3.085 -1.597 13.850 1.00 79.81 81 GLU A CA 1
ATOM 705 C C . GLU A 1 81 ? 3.438 -0.740 15.079 1.00 79.81 81 GLU A C 1
ATOM 707 O O . GLU A 1 81 ? 2.968 -1.034 16.174 1.00 79.81 81 GLU A O 1
ATOM 712 N N . SER A 1 82 ? 4.199 0.346 14.909 1.00 71.31 82 SER A N 1
ATOM 713 C CA . SER A 1 82 ? 4.611 1.252 15.995 1.00 71.31 82 SER A CA 1
ATOM 714 C C . SER A 1 82 ? 3.527 2.242 16.430 1.00 71.31 82 SER A C 1
ATOM 716 O O . SER A 1 82 ? 3.610 2.803 17.514 1.00 71.31 82 SER A O 1
ATOM 718 N N . GLY A 1 83 ? 2.498 2.481 15.612 1.00 60.25 83 GLY A N 1
ATOM 719 C CA . GLY A 1 83 ? 1.340 3.304 15.986 1.00 60.25 83 GLY A CA 1
ATOM 720 C C . GLY A 1 83 ? 0.364 2.615 16.950 1.00 60.25 83 GLY A C 1
ATOM 721 O O . GLY A 1 83 ? -0.713 3.155 17.203 1.00 60.25 83 GLY A O 1
ATOM 722 N N . HIS A 1 84 ? 0.713 1.420 17.433 1.00 47.72 84 HIS A N 1
ATOM 723 C CA . HIS A 1 84 ? -0.089 0.563 18.302 1.00 47.72 84 HIS A CA 1
ATOM 724 C C . HIS A 1 84 ? 0.598 0.311 19.663 1.00 47.72 84 HIS A C 1
ATOM 726 O O . HIS A 1 84 ? 0.462 -0.777 20.229 1.00 47.72 84 HIS A O 1
ATOM 732 N N . GLU A 1 85 ? 1.333 1.312 20.164 1.00 39.41 85 GLU A N 1
ATOM 733 C CA . GLU A 1 85 ? 1.800 1.438 21.559 1.00 39.41 85 GLU A CA 1
ATOM 734 C C . GLU A 1 85 ? 1.034 2.537 22.308 1.00 39.41 85 GLU A C 1
ATOM 736 O O . GLU A 1 85 ? 0.777 3.608 21.708 1.00 39.41 85 GLU A O 1
#

InterPro domains:
  IPR025403 Protein-glutamine gamma-glutamyltransferase-like, C-terminal [PF13559] (7-70)